Protein AF-A0AAU2AIJ8-F1 (afdb_monomer_lite)

pLDDT: mean 74.92, std 10.47, range [44.72, 91.06]

Sequence (106 aa):
MRKTWDAQRRRTRLERTRLDILIAEAEDPFQEGGWLDIAALRRELRGRDRRVGAEEVAEALVFLASPRVGVIEAPAHGYRAPASVDAALQRVQVLAGQWAAESHEG

Secondary structure (DSSP, 8-state):
-HHHHHHHHHHHHHHHHHHHHHHHHHHS-SSTTSB--HHHHHHHHHHTT----HHHHHHHHHHHHSTTT-SSB--TT--B--S-HHHHHHHHHHHHHHHHHHTT--

Radius of gyration: 14.75 Å; chains: 1; bounding box: 36×35×34 Å

Foldseek 3Di:
DVVVVVVVVLVVLLVVLLVLLLVQCQVPQQDDQFFDDLVSSQVSCVVVVDHDDSVSNVVSQCVCCDPLQNQWPQPPPGIGRNDHSVVSVVSVVVSVVVVVVVVVVD

Structure (mmCIF, N/CA/C/O backbone):
data_AF-A0AAU2AIJ8-F1
#
_entry.id   AF-A0AAU2AIJ8-F1
#
loop_
_atom_site.group_PDB
_atom_site.id
_atom_site.type_symbol
_atom_site.label_atom_id
_atom_site.label_alt_id
_atom_site.label_comp_id
_atom_site.label_asym_id
_atom_site.label_entity_id
_ato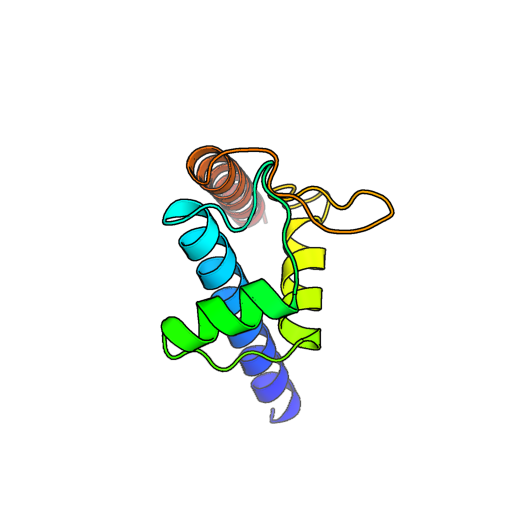m_site.label_seq_id
_atom_site.pdbx_PDB_ins_code
_atom_site.Cartn_x
_atom_site.Cartn_y
_atom_site.Cartn_z
_atom_site.occupancy
_atom_site.B_iso_or_equiv
_atom_site.auth_seq_id
_atom_site.auth_comp_id
_atom_site.auth_asym_id
_atom_site.auth_atom_id
_atom_site.pdbx_PDB_model_num
ATOM 1 N N . MET A 1 1 ? 22.281 -18.588 7.035 1.00 64.88 1 MET A N 1
ATOM 2 C CA . MET A 1 1 ? 21.003 -19.323 6.887 1.00 64.88 1 MET A CA 1
ATOM 3 C C . MET A 1 1 ? 19.855 -18.708 7.685 1.00 64.88 1 MET A C 1
ATOM 5 O O . MET A 1 1 ? 18.915 -18.263 7.050 1.00 64.88 1 MET A O 1
ATOM 9 N N . ARG A 1 2 ? 19.908 -18.599 9.025 1.00 74.44 2 ARG A N 1
ATOM 10 C CA . ARG A 1 2 ? 18.792 -18.034 9.828 1.00 74.44 2 ARG A CA 1
ATOM 11 C C . ARG A 1 2 ? 18.381 -16.606 9.422 1.00 74.44 2 ARG A C 1
ATOM 13 O O . ARG A 1 2 ? 17.229 -16.390 9.082 1.00 74.44 2 ARG A O 1
ATOM 20 N N . LYS A 1 3 ? 19.347 -15.687 9.294 1.00 72.44 3 LYS A N 1
ATOM 21 C CA . LYS A 1 3 ? 19.100 -14.309 8.816 1.00 72.44 3 LYS A CA 1
ATOM 22 C C . LYS A 1 3 ? 18.452 -14.247 7.424 1.00 72.44 3 LYS A C 1
ATOM 24 O O . LYS A 1 3 ? 17.603 -13.401 7.179 1.00 72.44 3 LYS A O 1
ATOM 29 N N . THR A 1 4 ? 18.844 -15.150 6.524 1.00 75.31 4 THR A N 1
ATOM 30 C CA . THR A 1 4 ? 18.293 -15.246 5.163 1.00 75.31 4 THR A CA 1
ATOM 31 C C . THR A 1 4 ? 16.834 -15.704 5.191 1.00 75.31 4 THR A C 1
ATOM 33 O O . THR A 1 4 ? 15.995 -15.132 4.505 1.00 75.31 4 THR A O 1
ATOM 36 N N . TRP A 1 5 ? 16.512 -16.685 6.038 1.00 76.12 5 TRP A N 1
ATOM 37 C CA . TRP A 1 5 ? 15.138 -17.143 6.246 1.00 76.12 5 TRP A CA 1
ATOM 38 C C . TRP A 1 5 ? 14.249 -16.076 6.888 1.00 76.12 5 TRP A C 1
ATOM 40 O O . TRP A 1 5 ? 13.112 -15.893 6.457 1.00 76.12 5 TRP A O 1
ATOM 50 N N . ASP A 1 6 ? 14.768 -15.337 7.868 1.00 80.00 6 ASP A N 1
ATOM 51 C CA . ASP A 1 6 ? 14.038 -14.24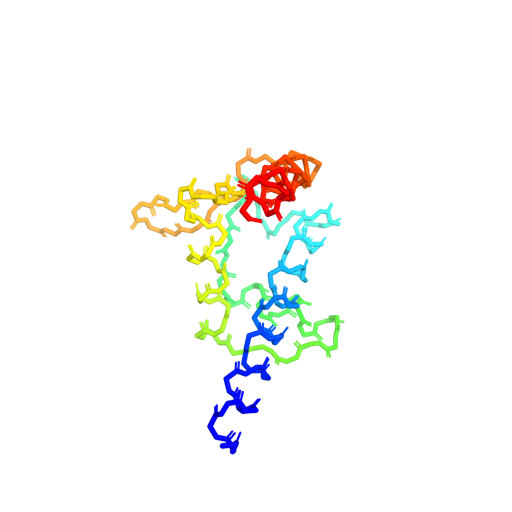2 8.513 1.00 80.00 6 ASP A CA 1
ATOM 52 C C . ASP A 1 6 ? 13.761 -13.096 7.525 1.00 80.00 6 ASP A C 1
ATOM 54 O O . ASP A 1 6 ? 12.645 -12.574 7.472 1.00 80.00 6 ASP A O 1
ATOM 58 N N . ALA A 1 7 ? 14.739 -12.764 6.675 1.00 75.69 7 ALA A N 1
ATOM 59 C CA . ALA A 1 7 ? 14.569 -11.788 5.601 1.00 75.69 7 ALA A CA 1
ATOM 60 C C . ALA A 1 7 ? 13.495 -12.226 4.591 1.00 75.69 7 ALA A C 1
ATOM 62 O O . ALA A 1 7 ? 12.622 -11.432 4.238 1.00 75.69 7 ALA A O 1
ATOM 63 N N . GLN A 1 8 ? 13.497 -13.499 4.181 1.00 69.62 8 GLN A N 1
ATOM 64 C CA . GLN A 1 8 ? 12.501 -14.035 3.249 1.00 69.62 8 GLN A CA 1
ATOM 65 C C . GLN A 1 8 ? 11.088 -14.047 3.854 1.00 69.62 8 GLN A C 1
ATOM 67 O O . GLN A 1 8 ? 10.114 -13.708 3.176 1.00 69.62 8 GLN A O 1
ATOM 72 N N . ARG A 1 9 ? 10.958 -14.370 5.150 1.00 79.81 9 ARG A N 1
ATOM 73 C CA . ARG A 1 9 ? 9.679 -14.289 5.876 1.00 79.81 9 ARG A CA 1
ATOM 74 C C . ARG A 1 9 ? 9.162 -12.859 5.951 1.00 79.81 9 ARG A C 1
ATOM 76 O O . ARG A 1 9 ? 7.988 -12.637 5.669 1.00 79.81 9 ARG A O 1
ATOM 83 N N . ARG A 1 10 ? 10.024 -11.892 6.287 1.00 79.50 10 ARG A N 1
ATOM 84 C CA . ARG A 1 10 ? 9.653 -10.468 6.311 1.00 79.50 10 ARG A CA 1
ATOM 85 C C . ARG A 1 10 ? 9.176 -10.005 4.936 1.00 79.50 10 ARG A C 1
ATOM 87 O O . ARG A 1 10 ? 8.119 -9.391 4.846 1.00 79.50 10 ARG A O 1
ATOM 94 N N . ARG A 1 11 ? 9.905 -10.359 3.874 1.00 74.88 11 ARG A N 1
ATOM 95 C CA . ARG A 1 11 ? 9.533 -10.039 2.490 1.00 74.88 11 ARG A CA 1
ATOM 96 C C . ARG A 1 11 ? 8.159 -10.597 2.120 1.00 74.88 11 ARG A C 1
ATOM 98 O O . ARG A 1 11 ? 7.307 -9.839 1.676 1.00 74.88 11 ARG A O 1
ATOM 1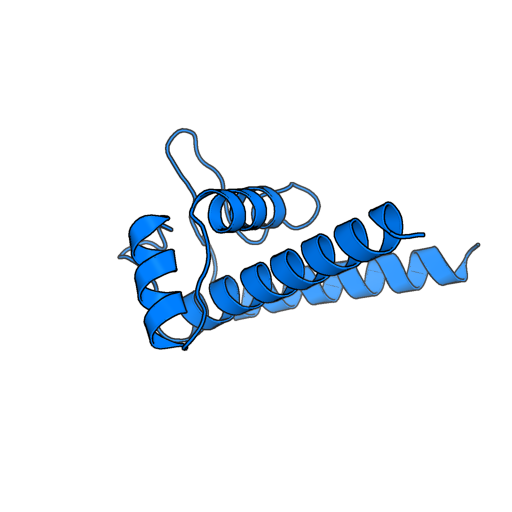05 N N . THR A 1 12 ? 7.926 -11.880 2.387 1.00 73.56 12 THR A N 1
ATOM 106 C CA . THR A 1 12 ? 6.635 -12.539 2.116 1.00 73.56 12 THR A CA 1
ATOM 107 C C . THR A 1 12 ? 5.491 -11.858 2.871 1.00 73.56 12 THR A C 1
ATOM 109 O O . THR A 1 12 ? 4.400 -11.664 2.337 1.00 73.56 12 THR A O 1
ATOM 112 N N . ARG A 1 13 ? 5.736 -11.463 4.128 1.00 81.12 13 ARG A N 1
ATOM 113 C CA . ARG A 1 13 ? 4.746 -10.770 4.956 1.00 81.12 13 ARG A CA 1
ATOM 114 C C . ARG A 1 13 ? 4.365 -9.414 4.355 1.00 81.12 13 ARG A C 1
ATOM 116 O O . ARG A 1 13 ? 3.178 -9.142 4.209 1.00 81.12 13 ARG A O 1
ATOM 123 N N . LEU A 1 14 ? 5.366 -8.632 3.943 1.00 79.81 14 LEU A N 1
ATOM 124 C CA . LEU A 1 14 ? 5.186 -7.334 3.290 1.00 79.81 14 LEU A CA 1
ATOM 125 C C . LEU A 1 14 ? 4.472 -7.457 1.942 1.00 79.81 14 LEU A C 1
ATOM 127 O O . LEU A 1 14 ? 3.573 -6.673 1.664 1.00 79.81 14 LEU A O 1
ATOM 131 N N . GLU A 1 15 ? 4.837 -8.442 1.119 1.00 76.00 15 GLU A N 1
ATOM 132 C CA . GLU A 1 15 ? 4.174 -8.711 -0.164 1.00 76.00 15 GLU A CA 1
ATOM 133 C C . GLU A 1 15 ? 2.686 -8.992 0.029 1.00 76.00 15 GLU A C 1
ATOM 135 O O . GLU A 1 15 ? 1.849 -8.372 -0.623 1.00 76.00 15 GLU A O 1
ATOM 140 N N . ARG A 1 16 ? 2.342 -9.840 1.000 1.00 76.00 16 ARG A N 1
ATOM 141 C CA . ARG A 1 16 ? 0.944 -10.123 1.321 1.00 76.00 16 ARG A CA 1
ATOM 142 C C . ARG A 1 16 ? 0.210 -8.899 1.868 1.00 76.00 16 ARG A C 1
ATOM 144 O O . ARG A 1 16 ? -0.908 -8.640 1.455 1.00 76.00 16 ARG A O 1
ATOM 151 N N . THR A 1 17 ? 0.843 -8.118 2.742 1.00 80.69 17 THR A N 1
ATOM 152 C CA . THR A 1 17 ? 0.250 -6.885 3.286 1.00 80.69 17 THR A CA 1
ATOM 153 C C . THR A 1 17 ? -0.049 -5.862 2.189 1.00 80.69 17 THR A C 1
ATOM 155 O O . THR A 1 17 ? -1.091 -5.219 2.234 1.00 80.69 17 THR A O 1
ATOM 158 N N . ARG A 1 18 ? 0.804 -5.746 1.164 1.00 82.25 18 ARG A N 1
ATOM 159 C CA . ARG A 1 18 ? 0.527 -4.895 -0.007 1.00 82.25 18 ARG A CA 1
ATOM 160 C C . ARG A 1 18 ? -0.726 -5.355 -0.746 1.00 82.25 18 ARG A C 1
ATOM 162 O O . ARG A 1 18 ? -1.569 -4.524 -1.053 1.00 82.25 18 ARG A O 1
ATOM 169 N N . LEU A 1 19 ? -0.854 -6.659 -1.000 1.00 73.62 19 LEU A N 1
ATOM 170 C CA . LEU A 1 19 ? -2.033 -7.220 -1.665 1.00 73.62 19 LEU A CA 1
ATOM 171 C C . LEU A 1 19 ? -3.299 -6.991 -0.842 1.00 73.62 19 LEU A C 1
ATOM 173 O O . LEU A 1 19 ? -4.296 -6.547 -1.393 1.00 73.62 19 LEU A O 1
ATOM 177 N N . ASP A 1 20 ? -3.244 -7.234 0.467 1.00 78.69 20 ASP A N 1
ATOM 178 C CA . ASP A 1 20 ? -4.413 -7.062 1.328 1.00 78.69 20 ASP A CA 1
ATOM 179 C C . ASP A 1 20 ? -4.890 -5.592 1.347 1.00 78.69 20 ASP A C 1
ATOM 181 O O . ASP A 1 20 ? -6.092 -5.345 1.327 1.00 78.69 20 ASP A O 1
ATOM 185 N N . ILE A 1 21 ? -3.966 -4.617 1.340 1.00 79.19 21 ILE A N 1
ATOM 186 C CA . ILE A 1 21 ? -4.291 -3.180 1.241 1.00 79.19 21 ILE A CA 1
ATOM 187 C C . ILE A 1 21 ? -4.979 -2.867 -0.091 1.00 79.19 21 ILE A C 1
ATOM 189 O O . ILE A 1 21 ? -5.986 -2.164 -0.106 1.00 79.19 21 ILE A O 1
ATOM 193 N N . LEU A 1 22 ? -4.450 -3.392 -1.199 1.00 72.94 22 LEU A N 1
ATOM 194 C CA . LEU A 1 22 ? -5.026 -3.163 -2.524 1.00 72.94 22 LEU A CA 1
ATOM 195 C C . LEU A 1 22 ? -6.406 -3.807 -2.668 1.00 72.94 22 LEU A C 1
ATOM 197 O O . LEU A 1 22 ? -7.297 -3.179 -3.213 1.00 72.94 22 LEU A O 1
ATOM 201 N N . ILE A 1 23 ? -6.603 -5.030 -2.172 1.00 70.38 23 ILE A N 1
ATOM 202 C CA . ILE A 1 23 ? -7.908 -5.707 -2.219 1.00 70.38 23 ILE A CA 1
ATOM 203 C C . ILE A 1 23 ? -8.932 -4.934 -1.388 1.00 70.38 23 ILE A C 1
ATOM 205 O O . ILE A 1 23 ? -10.060 -4.743 -1.828 1.00 70.38 23 ILE A O 1
ATOM 209 N N . ALA A 1 24 ? -8.539 -4.469 -0.204 1.00 70.56 24 ALA A N 1
ATOM 210 C CA . ALA A 1 24 ? -9.451 -3.755 0.670 1.00 70.56 24 ALA A CA 1
ATOM 211 C C . ALA A 1 24 ? -9.921 -2.418 0.079 1.00 70.56 24 ALA A C 1
ATOM 213 O O . ALA A 1 24 ? -11.117 -2.160 0.090 1.00 70.56 24 ALA A O 1
ATOM 214 N N . GLU A 1 25 ? -9.027 -1.650 -0.550 1.00 69.81 25 GLU A N 1
ATOM 215 C CA . GLU A 1 25 ? -9.412 -0.428 -1.280 1.00 69.81 25 GLU A CA 1
ATOM 216 C C . GLU A 1 25 ? -10.310 -0.727 -2.498 1.00 69.81 25 GLU A C 1
ATOM 218 O O . GLU A 1 25 ? -11.065 0.133 -2.941 1.00 69.81 25 GLU A O 1
ATOM 223 N N . ALA A 1 26 ? -10.241 -1.942 -3.056 1.00 64.94 26 ALA A N 1
ATOM 224 C CA . ALA A 1 26 ? -11.055 -2.357 -4.204 1.00 64.94 26 ALA A CA 1
ATOM 225 C C . ALA A 1 26 ? -12.509 -2.592 -3.817 1.00 64.94 26 ALA A C 1
ATOM 227 O O . ALA A 1 26 ? -13.423 -2.287 -4.579 1.00 64.94 26 ALA A O 1
ATOM 228 N N . GLU A 1 27 ? -12.684 -3.242 -2.671 1.00 64.38 27 GLU A N 1
ATOM 229 C CA . GLU A 1 27 ? -13.967 -3.743 -2.204 1.00 64.38 27 GLU A CA 1
ATOM 230 C C . GLU A 1 27 ? -14.764 -2.653 -1.490 1.00 64.38 27 GLU A C 1
ATOM 232 O O . GLU A 1 27 ? -15.976 -2.575 -1.682 1.00 64.38 27 GLU A O 1
ATOM 237 N N . ASP A 1 28 ? -14.091 -1.812 -0.703 1.00 66.12 28 ASP A N 1
ATOM 238 C CA . ASP A 1 28 ? -14.698 -0.690 0.009 1.00 66.12 28 ASP A CA 1
ATOM 239 C C . ASP A 1 28 ? -13.677 0.457 0.130 1.00 66.12 28 ASP A C 1
ATOM 241 O O . ASP A 1 28 ? -12.724 0.343 0.910 1.00 66.12 28 ASP A O 1
ATOM 245 N N . PRO A 1 29 ? -13.821 1.547 -0.652 1.00 65.81 29 PRO A N 1
ATOM 246 C CA . PRO A 1 29 ? -12.886 2.664 -0.618 1.00 65.81 29 PRO A CA 1
ATOM 247 C C . PRO A 1 29 ? -12.715 3.190 0.806 1.00 65.81 29 PRO A C 1
ATOM 249 O O . PRO A 1 29 ? -13.677 3.602 1.457 1.00 65.81 29 PRO A O 1
ATOM 252 N N . PHE A 1 30 ? -11.474 3.213 1.290 1.00 63.94 30 PHE A N 1
ATOM 253 C CA . PHE A 1 30 ? -11.179 3.409 2.709 1.00 63.94 30 PHE A CA 1
ATOM 254 C C . PHE A 1 30 ? -11.723 4.721 3.281 1.00 63.94 30 PHE A C 1
ATOM 256 O O . PHE A 1 30 ? -12.075 4.777 4.465 1.00 63.94 30 PHE A O 1
ATOM 263 N N . GLN A 1 31 ? -11.738 5.780 2.463 1.00 61.59 31 GLN A N 1
ATOM 264 C CA . GLN A 1 31 ? -12.223 7.117 2.804 1.00 61.59 31 GLN A CA 1
ATOM 265 C C . GLN A 1 31 ? -12.690 7.874 1.556 1.00 61.59 31 GLN A C 1
ATOM 267 O O . GLN A 1 31 ? -12.223 7.635 0.440 1.00 61.59 31 GLN A O 1
ATOM 272 N N . GLU A 1 32 ? -13.556 8.867 1.763 1.00 64.62 32 GLU A N 1
ATOM 273 C CA . GLU A 1 32 ? -13.976 9.803 0.721 1.00 64.62 32 GLU A CA 1
ATOM 274 C C . GLU A 1 32 ? -12.742 10.464 0.072 1.00 64.62 32 GLU A C 1
ATOM 276 O O . GLU A 1 32 ? -11.887 11.051 0.739 1.00 64.62 32 GLU A O 1
ATOM 281 N N . GLY A 1 33 ? -12.600 10.305 -1.246 1.00 65.69 33 GLY A N 1
ATOM 282 C CA . GLY A 1 33 ? -11.444 10.806 -1.995 1.00 65.69 33 GLY A CA 1
ATOM 283 C C . GLY A 1 33 ? -10.192 9.913 -1.992 1.00 65.69 33 GLY A C 1
ATOM 284 O O . GLY A 1 33 ? -9.190 10.349 -2.566 1.00 65.69 33 GLY A O 1
ATOM 285 N N . GLY A 1 34 ? -10.236 8.702 -1.418 1.00 71.06 34 GLY A N 1
ATOM 286 C CA . GLY A 1 34 ? -9.195 7.665 -1.550 1.00 71.06 34 GLY A CA 1
ATOM 287 C C . GLY A 1 34 ? -8.024 7.784 -0.569 1.00 71.06 34 GLY A C 1
ATOM 288 O O . GLY A 1 34 ? -6.914 7.359 -0.881 1.00 71.06 34 GLY A O 1
ATOM 289 N N . TRP A 1 35 ? -8.208 8.428 0.587 1.00 82.69 35 TRP A N 1
ATOM 290 C CA . TRP A 1 35 ? -7.143 8.587 1.586 1.00 82.69 35 TRP A CA 1
ATOM 291 C C . TRP A 1 35 ? -6.928 7.326 2.427 1.00 82.69 35 TRP A C 1
ATOM 293 O O . TRP A 1 35 ? -7.867 6.685 2.893 1.00 82.69 35 TRP A O 1
ATOM 303 N N . LEU A 1 36 ? -5.657 7.002 2.659 1.00 83.56 36 LEU A N 1
ATOM 304 C CA . LEU A 1 36 ? -5.225 5.771 3.310 1.00 83.56 36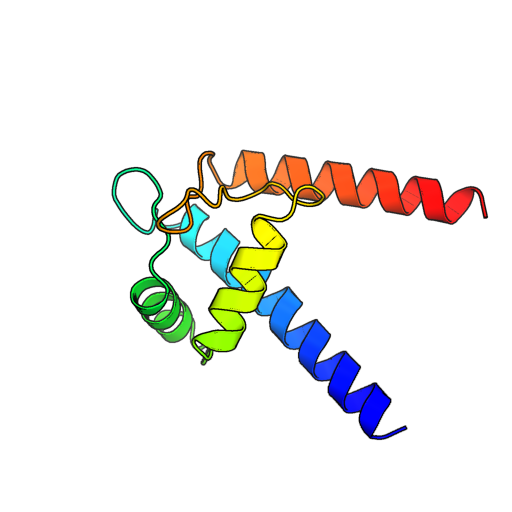 LEU A CA 1
ATOM 305 C C . LEU A 1 36 ? -4.665 6.067 4.708 1.00 83.56 36 LEU A C 1
ATOM 307 O O . LEU A 1 36 ? -3.479 6.362 4.880 1.00 83.56 36 LEU A O 1
ATOM 311 N N . ASP A 1 37 ? -5.523 5.966 5.725 1.00 86.56 37 ASP A N 1
ATOM 312 C CA . ASP A 1 37 ? -5.131 6.075 7.134 1.00 86.56 37 ASP A CA 1
ATOM 313 C C . ASP A 1 37 ? -4.608 4.732 7.679 1.00 86.56 37 ASP A C 1
ATOM 315 O O . ASP A 1 37 ? -5.255 3.689 7.570 1.00 86.56 37 ASP A O 1
ATOM 319 N N . ILE A 1 38 ? -3.439 4.750 8.329 1.00 87.75 38 ILE A N 1
ATOM 320 C CA . ILE A 1 38 ? -2.776 3.538 8.841 1.00 87.75 38 ILE A CA 1
ATOM 321 C C . ILE A 1 38 ? -3.629 2.817 9.897 1.00 87.75 38 ILE A C 1
ATOM 323 O O . ILE A 1 38 ? -3.643 1.584 9.953 1.00 87.75 38 ILE A O 1
ATOM 327 N N . ALA A 1 39 ? -4.326 3.543 10.773 1.00 87.88 39 ALA A N 1
ATOM 328 C CA . ALA A 1 39 ? -5.156 2.937 11.809 1.00 87.88 39 ALA A CA 1
ATOM 329 C C . ALA A 1 39 ? -6.452 2.350 11.229 1.00 87.88 39 ALA A C 1
ATOM 331 O O . ALA A 1 39 ? -6.887 1.289 11.683 1.00 87.88 39 ALA A O 1
ATOM 332 N N . ALA A 1 40 ? -7.049 2.994 10.225 1.00 84.88 40 ALA A N 1
ATOM 333 C CA . ALA A 1 40 ? -8.170 2.464 9.453 1.00 84.88 40 ALA A CA 1
ATOM 334 C C . ALA A 1 40 ? -7.769 1.185 8.706 1.00 84.88 40 ALA A C 1
ATOM 336 O O . ALA A 1 40 ? -8.382 0.145 8.940 1.00 84.88 40 ALA A O 1
ATOM 337 N N . LEU A 1 41 ? -6.662 1.212 7.957 1.00 86.56 41 LEU A N 1
ATOM 338 C CA . LEU A 1 41 ? -6.106 0.046 7.261 1.00 86.56 41 LEU A CA 1
ATOM 339 C C . LEU A 1 41 ? -5.887 -1.130 8.213 1.00 86.56 41 LEU A C 1
ATOM 341 O O . LEU A 1 41 ? -6.293 -2.254 7.948 1.00 86.56 41 LEU A O 1
ATOM 345 N N . ARG A 1 42 ? -5.296 -0.888 9.384 1.00 91.06 42 ARG A N 1
ATOM 346 C CA . ARG A 1 42 ? -5.088 -1.951 10.378 1.00 91.06 42 ARG A CA 1
ATOM 347 C C . ARG A 1 42 ? -6.384 -2.527 10.937 1.00 91.06 42 ARG A C 1
ATOM 349 O O . ARG A 1 42 ? -6.385 -3.693 11.333 1.00 91.06 42 ARG A O 1
ATOM 356 N N . ARG A 1 43 ? -7.442 -1.722 11.065 1.00 88.19 43 ARG A N 1
ATOM 357 C CA . ARG A 1 43 ? -8.757 -2.200 11.516 1.00 88.19 43 ARG A CA 1
ATOM 358 C C . ARG A 1 43 ? -9.407 -3.060 10.442 1.00 88.19 43 ARG A C 1
ATOM 360 O O . ARG A 1 43 ? -9.843 -4.158 10.767 1.00 88.19 43 ARG A O 1
ATOM 367 N N . GLU A 1 44 ? -9.368 -2.612 9.196 1.00 85.94 44 GLU A N 1
ATOM 368 C CA . GLU A 1 44 ? -9.906 -3.351 8.055 1.00 85.94 44 GLU A CA 1
ATOM 369 C C . GLU A 1 44 ? -9.190 -4.688 7.852 1.00 85.94 44 GLU A C 1
ATOM 371 O O . GLU A 1 44 ? -9.806 -5.752 7.851 1.00 85.94 44 GLU A O 1
ATOM 376 N N . LEU A 1 45 ? -7.855 -4.671 7.828 1.00 85.38 45 LEU A N 1
ATOM 377 C CA . LEU A 1 45 ? -7.053 -5.889 7.707 1.00 85.38 45 LEU A CA 1
ATOM 378 C C . LEU A 1 45 ? -7.302 -6.859 8.869 1.00 85.38 45 LEU A C 1
ATOM 380 O O . LEU A 1 45 ? -7.298 -8.073 8.677 1.00 85.38 45 LEU A O 1
ATOM 384 N N . ARG A 1 46 ? -7.595 -6.349 10.071 1.00 88.25 46 ARG A N 1
ATOM 385 C CA . ARG A 1 46 ? -7.996 -7.197 11.200 1.00 88.25 46 ARG A CA 1
ATOM 386 C C . ARG A 1 46 ? -9.360 -7.852 10.975 1.00 88.25 46 ARG A C 1
ATOM 388 O O . ARG A 1 46 ? -9.512 -8.999 11.380 1.00 88.25 46 ARG A O 1
ATOM 395 N N . GLY A 1 47 ? -10.312 -7.158 10.350 1.00 84.06 47 GLY A N 1
ATOM 396 C CA . GLY A 1 47 ? -11.598 -7.732 9.932 1.00 84.06 47 GLY A CA 1
ATOM 397 C C . GLY A 1 47 ? -11.431 -8.904 8.959 1.00 84.06 47 GLY A C 1
ATOM 398 O O . GLY A 1 47 ? -12.212 -9.848 8.987 1.00 84.06 47 GLY A O 1
ATOM 399 N N . ARG A 1 48 ? -10.334 -8.902 8.196 1.00 80.56 48 ARG A N 1
ATOM 400 C CA . ARG A 1 48 ? -9.912 -9.968 7.268 1.00 80.56 48 ARG A CA 1
ATOM 401 C C . ARG A 1 48 ? -8.984 -11.006 7.912 1.00 80.56 48 ARG A C 1
ATOM 403 O O . ARG A 1 48 ? -8.206 -11.671 7.230 1.00 80.56 48 ARG A O 1
ATOM 410 N N . ASP A 1 49 ? -9.015 -11.099 9.239 1.00 83.31 49 ASP A N 1
ATOM 411 C CA . ASP A 1 49 ? -8.214 -12.016 10.057 1.00 83.31 49 ASP A CA 1
ATOM 412 C C . ASP A 1 49 ? -6.683 -11.845 9.902 1.00 83.31 49 ASP A C 1
ATOM 414 O O . ASP A 1 49 ? -5.876 -12.746 10.156 1.00 83.31 49 ASP A O 1
ATOM 418 N N . ARG A 1 50 ? -6.235 -10.643 9.504 1.00 81.62 50 ARG A N 1
ATOM 419 C CA . ARG A 1 50 ? -4.817 -10.289 9.340 1.00 81.62 50 ARG A CA 1
ATOM 420 C C . ARG A 1 50 ? -4.367 -9.301 10.410 1.00 81.62 50 ARG A C 1
ATOM 422 O O . ARG A 1 50 ? -4.777 -8.145 10.478 1.00 81.62 50 ARG A O 1
ATOM 429 N N . ARG A 1 51 ? -3.435 -9.747 11.258 1.00 86.81 51 ARG A N 1
ATOM 430 C CA . ARG A 1 51 ? -2.791 -8.891 12.267 1.00 86.81 51 ARG A CA 1
ATOM 431 C C . ARG A 1 51 ? -1.522 -8.254 11.713 1.00 86.81 51 ARG A C 1
ATOM 433 O O . ARG A 1 51 ? -0.477 -8.902 11.600 1.00 86.81 51 ARG A O 1
ATOM 440 N N . VAL A 1 52 ? -1.627 -6.963 11.419 1.00 87.19 52 VAL A N 1
ATOM 441 C CA . VAL A 1 52 ? -0.567 -6.171 10.789 1.00 87.19 52 VAL A CA 1
ATOM 442 C C . VAL A 1 52 ? -0.153 -5.008 11.695 1.00 87.19 52 VAL A C 1
ATOM 444 O O . VAL A 1 52 ? -0.986 -4.352 12.338 1.00 87.19 52 VAL A O 1
ATOM 447 N N . GLY A 1 53 ? 1.159 -4.796 11.811 1.00 90.62 53 GLY A N 1
ATOM 448 C CA . GLY A 1 53 ? 1.731 -3.689 12.581 1.00 90.62 53 GLY A CA 1
ATOM 449 C C . GLY A 1 53 ? 1.646 -2.365 11.820 1.00 90.62 53 GLY A C 1
ATOM 450 O O . GLY A 1 53 ? 1.555 -2.362 10.599 1.00 90.62 53 GLY A O 1
ATOM 451 N N . ALA A 1 54 ? 1.698 -1.237 12.533 1.00 88.56 54 ALA A N 1
ATOM 452 C CA . ALA A 1 54 ? 1.696 0.085 11.896 1.00 88.56 54 ALA A CA 1
ATOM 453 C C . ALA A 1 54 ? 2.929 0.310 11.010 1.00 88.56 54 ALA A C 1
ATOM 455 O O . ALA A 1 54 ? 2.793 0.811 9.902 1.00 88.56 54 ALA A O 1
ATOM 456 N N . GLU A 1 55 ? 4.100 -0.130 11.470 1.00 90.56 55 GLU A N 1
ATOM 457 C CA . GLU A 1 55 ? 5.347 -0.071 10.702 1.00 90.56 55 GLU A CA 1
ATOM 458 C C . GLU A 1 55 ? 5.258 -0.884 9.405 1.00 90.56 55 GLU A C 1
ATOM 460 O O . GLU A 1 55 ? 5.625 -0.404 8.343 1.00 90.56 55 GLU A O 1
ATOM 465 N N . GLU A 1 56 ? 4.672 -2.079 9.461 1.00 88.69 56 GLU A N 1
ATOM 466 C CA . GLU A 1 56 ? 4.505 -2.932 8.284 1.00 88.69 56 GLU A CA 1
ATOM 467 C C . GLU A 1 56 ? 3.532 -2.332 7.258 1.00 88.69 56 GLU A C 1
ATOM 469 O O . GLU A 1 56 ? 3.775 -2.411 6.055 1.00 88.69 56 GLU A O 1
ATOM 474 N N . VAL A 1 57 ? 2.451 -1.698 7.725 1.00 88.69 57 VAL A N 1
ATOM 475 C CA . VAL A 1 57 ? 1.538 -0.947 6.852 1.00 88.69 57 VAL A CA 1
ATOM 476 C C . VAL A 1 57 ? 2.254 0.260 6.245 1.00 88.69 57 VAL A C 1
ATOM 478 O O . VAL A 1 57 ? 2.152 0.475 5.043 1.00 88.69 57 VAL A O 1
ATOM 481 N N . ALA A 1 58 ? 3.030 1.008 7.032 1.00 89.38 58 ALA A N 1
ATOM 482 C CA . ALA A 1 58 ? 3.810 2.134 6.526 1.00 89.38 58 ALA A CA 1
ATOM 483 C C . ALA A 1 58 ? 4.833 1.690 5.466 1.00 89.38 58 ALA A C 1
ATOM 485 O O . ALA A 1 58 ? 4.903 2.290 4.399 1.00 89.38 58 ALA A O 1
ATOM 486 N N . GLU A 1 59 ? 5.573 0.605 5.707 1.00 90.06 59 GLU A N 1
ATOM 487 C CA . GLU A 1 59 ? 6.500 0.020 4.729 1.00 90.06 59 GLU A CA 1
ATOM 488 C C . GLU A 1 59 ? 5.785 -0.409 3.438 1.00 90.06 59 GLU A C 1
ATOM 490 O O . GLU A 1 59 ? 6.312 -0.222 2.337 1.00 90.06 59 GLU A O 1
ATOM 495 N N . ALA A 1 60 ? 4.581 -0.978 3.550 1.00 87.62 60 ALA A N 1
ATOM 496 C CA . ALA A 1 60 ? 3.776 -1.343 2.392 1.00 87.62 60 ALA A CA 1
ATOM 497 C C . ALA A 1 60 ? 3.334 -0.106 1.596 1.00 87.62 60 ALA A C 1
ATOM 499 O O . ALA A 1 60 ? 3.475 -0.104 0.374 1.00 87.62 60 ALA A O 1
ATOM 500 N N . LEU A 1 61 ? 2.877 0.952 2.270 1.00 87.38 61 LEU A N 1
ATOM 501 C CA . LEU A 1 61 ? 2.471 2.205 1.631 1.00 87.38 61 LEU A CA 1
ATOM 502 C C . LEU A 1 61 ? 3.657 2.904 0.948 1.00 87.38 61 LEU A C 1
ATOM 504 O O . LEU A 1 61 ? 3.554 3.259 -0.221 1.00 87.38 61 LEU A O 1
ATOM 508 N N . VAL A 1 62 ? 4.821 3.003 1.599 1.00 88.94 62 VAL A N 1
ATOM 509 C CA . VAL A 1 62 ? 6.047 3.548 0.977 1.00 88.94 62 VAL A CA 1
ATOM 510 C C . VAL A 1 62 ? 6.399 2.793 -0.304 1.00 88.94 62 VAL A C 1
ATOM 512 O O . VAL A 1 62 ? 6.738 3.400 -1.319 1.00 88.94 62 VAL A O 1
ATOM 515 N N . PHE A 1 63 ? 6.306 1.462 -0.280 1.00 84.44 63 PHE A N 1
ATOM 516 C CA . PHE A 1 63 ? 6.576 0.652 -1.462 1.00 84.44 63 PHE A CA 1
ATOM 517 C C . PHE A 1 63 ? 5.563 0.914 -2.580 1.00 84.44 63 PHE A C 1
ATOM 519 O O . PHE A 1 63 ? 5.959 1.127 -3.725 1.00 84.44 63 PHE A O 1
ATOM 526 N N . LEU A 1 64 ? 4.268 0.915 -2.258 1.00 81.38 64 LEU A N 1
ATOM 527 C CA . LEU A 1 64 ? 3.196 1.155 -3.225 1.00 81.38 64 LEU A CA 1
ATOM 528 C C . LEU A 1 64 ? 3.259 2.572 -3.817 1.00 81.38 64 LEU A C 1
ATOM 530 O O . LEU A 1 64 ? 2.899 2.757 -4.980 1.00 81.38 64 LEU A O 1
ATOM 534 N N . ALA A 1 65 ? 3.749 3.541 -3.040 1.00 85.25 65 ALA A N 1
ATOM 535 C CA . ALA A 1 65 ? 3.965 4.923 -3.457 1.00 85.25 65 ALA A CA 1
ATOM 536 C C . ALA A 1 65 ? 5.270 5.136 -4.231 1.00 85.25 65 ALA A C 1
ATOM 538 O O . ALA A 1 65 ? 5.499 6.210 -4.787 1.00 85.25 65 ALA A O 1
ATOM 539 N N . SER A 1 66 ? 6.162 4.142 -4.242 1.00 83.12 66 SER A N 1
ATOM 540 C CA . SER A 1 66 ? 7.464 4.290 -4.883 1.00 83.12 66 SER A CA 1
ATOM 541 C C . SER A 1 66 ? 7.302 4.549 -6.386 1.00 83.12 66 SER A C 1
ATOM 543 O O . SER A 1 66 ? 6.405 3.970 -7.000 1.00 83.12 66 SER A O 1
ATOM 545 N N . PRO A 1 67 ? 8.192 5.332 -7.023 1.00 75.00 67 PRO A N 1
ATOM 546 C CA . PRO A 1 67 ? 8.086 5.648 -8.451 1.00 75.00 67 PRO A CA 1
ATOM 547 C C . PRO A 1 67 ? 8.039 4.419 -9.365 1.00 75.00 67 PRO A C 1
ATOM 549 O O . PRO A 1 67 ? 7.470 4.476 -10.449 1.00 75.00 67 PRO A O 1
ATOM 552 N N . ARG A 1 68 ? 8.631 3.300 -8.923 1.00 69.69 68 ARG A N 1
ATOM 553 C CA . ARG A 1 68 ? 8.631 2.037 -9.669 1.00 69.69 68 ARG A CA 1
ATOM 554 C C . ARG A 1 68 ? 7.276 1.337 -9.627 1.00 69.69 68 ARG A C 1
ATOM 556 O O . ARG A 1 68 ? 7.019 0.553 -10.517 1.00 69.69 68 ARG A O 1
ATOM 563 N N . VAL A 1 69 ? 6.448 1.571 -8.610 1.00 72.31 69 VAL A N 1
ATOM 564 C CA . VAL A 1 69 ? 5.136 0.924 -8.443 1.00 72.31 69 VAL A CA 1
ATOM 565 C C . VAL A 1 69 ? 4.021 1.907 -8.785 1.00 72.31 69 VAL A C 1
ATOM 567 O O . VAL A 1 69 ? 3.186 1.622 -9.639 1.00 72.31 69 VAL A O 1
ATOM 570 N N . GLY A 1 70 ? 4.038 3.079 -8.146 1.00 70.50 70 GLY A N 1
ATOM 571 C CA . GLY A 1 70 ? 3.175 4.214 -8.455 1.00 70.50 70 GLY A CA 1
ATOM 572 C C . GLY A 1 70 ? 1.690 3.897 -8.339 1.00 70.50 70 GLY A C 1
ATOM 573 O O . GLY A 1 70 ? 0.903 4.424 -9.112 1.00 70.50 70 GLY A O 1
ATOM 574 N N . VAL A 1 71 ? 1.294 2.994 -7.445 1.00 75.31 71 VAL A N 1
ATOM 575 C CA . VAL A 1 71 ? -0.105 2.560 -7.305 1.00 75.31 71 VAL A CA 1
ATOM 576 C C . VAL A 1 71 ? -0.880 3.478 -6.358 1.00 75.31 71 VAL A C 1
ATOM 578 O O . VAL A 1 71 ? -2.078 3.680 -6.536 1.00 75.31 71 VAL A O 1
ATOM 581 N N . ILE A 1 72 ? -0.184 4.075 -5.393 1.00 79.06 72 ILE A N 1
ATOM 582 C CA . ILE A 1 72 ? -0.720 5.111 -4.511 1.00 79.06 72 ILE A CA 1
ATOM 583 C C . ILE A 1 72 ? 0.150 6.368 -4.625 1.00 79.06 72 ILE A C 1
ATOM 585 O O . ILE A 1 72 ? 1.328 6.301 -4.964 1.00 79.06 72 ILE A O 1
ATOM 589 N N . GLU A 1 73 ? -0.424 7.523 -4.342 1.00 82.06 73 GLU A N 1
ATOM 590 C CA . GLU A 1 73 ? 0.277 8.792 -4.193 1.00 82.06 73 GLU A CA 1
ATOM 591 C C . GLU A 1 73 ? 0.704 8.983 -2.737 1.00 82.06 73 GLU A C 1
ATOM 593 O O . GLU A 1 73 ? -0.005 8.579 -1.815 1.00 82.06 73 GLU A O 1
ATOM 598 N N . ALA A 1 74 ? 1.847 9.637 -2.527 1.00 83.50 74 ALA A N 1
ATOM 599 C CA . ALA A 1 74 ? 2.315 10.068 -1.211 1.00 83.50 74 ALA A CA 1
ATOM 600 C C . ALA A 1 74 ? 2.489 11.599 -1.172 1.00 83.50 74 ALA A C 1
ATOM 602 O O . ALA A 1 74 ? 3.618 12.095 -1.243 1.00 83.50 74 ALA A O 1
ATOM 603 N N . PRO A 1 75 ? 1.395 12.382 -1.133 1.00 77.94 75 PRO A N 1
ATOM 604 C CA . PRO A 1 75 ? 1.476 13.822 -0.892 1.00 77.94 75 PRO A CA 1
ATOM 605 C C . PRO A 1 75 ? 2.073 14.120 0.495 1.00 77.94 75 PRO A C 1
ATOM 607 O O . PRO A 1 75 ? 2.140 13.251 1.360 1.00 77.94 75 PRO A O 1
ATOM 610 N N . ALA A 1 76 ? 2.462 15.375 0.741 1.00 78.00 76 ALA A N 1
ATOM 611 C CA . ALA A 1 76 ? 3.203 15.800 1.941 1.00 78.00 76 ALA A CA 1
ATOM 612 C C . ALA A 1 76 ? 2.597 15.377 3.301 1.00 78.00 76 ALA A C 1
ATOM 614 O O . ALA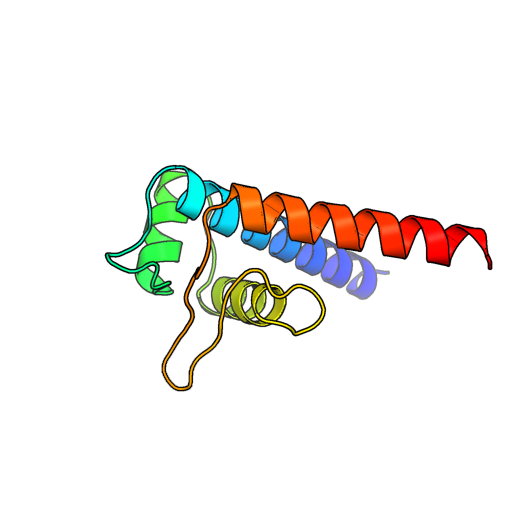 A 1 76 ? 3.294 15.402 4.315 1.00 78.00 76 ALA A O 1
ATOM 615 N N . HIS A 1 77 ? 1.316 15.000 3.338 1.00 73.81 77 HIS A N 1
ATOM 616 C CA . HIS A 1 77 ? 0.576 14.699 4.562 1.00 73.81 77 HIS A CA 1
ATOM 617 C C . HIS A 1 77 ? -0.071 13.309 4.599 1.00 73.81 77 HIS A C 1
ATOM 619 O O . HIS A 1 77 ? -0.888 13.058 5.481 1.00 73.81 77 HIS A O 1
ATOM 625 N N . GLY A 1 78 ? 0.272 12.389 3.693 1.00 82.06 78 GLY A N 1
ATOM 626 C CA . GLY A 1 78 ? -0.260 11.030 3.784 1.00 82.06 78 GLY A CA 1
ATOM 627 C C . GLY A 1 78 ? -0.161 10.230 2.501 1.00 82.06 78 GLY A C 1
ATOM 628 O O . GLY A 1 78 ? 0.635 10.540 1.623 1.00 82.06 78 GLY A O 1
ATOM 629 N N . TYR A 1 79 ? -0.993 9.196 2.417 1.00 83.50 79 TYR A N 1
ATOM 630 C CA . TYR A 1 79 ? -1.081 8.309 1.266 1.00 83.50 79 TYR A CA 1
ATOM 631 C C . TYR A 1 79 ? -2.487 8.347 0.688 1.00 83.50 79 TYR A C 1
ATOM 633 O O . TYR A 1 79 ? -3.466 8.409 1.432 1.00 83.50 79 TYR A O 1
ATOM 641 N N . ARG A 1 80 ? -2.584 8.286 -0.635 1.00 82.25 80 ARG A N 1
ATOM 642 C CA . ARG A 1 80 ? -3.854 8.348 -1.351 1.00 82.25 80 ARG A CA 1
ATOM 643 C C . ARG A 1 80 ? -3.864 7.344 -2.494 1.00 82.25 80 ARG A C 1
ATOM 645 O O . ARG A 1 80 ? -2.885 7.263 -3.218 1.00 82.25 80 ARG A O 1
ATOM 652 N N . ALA A 1 81 ? -4.944 6.604 -2.688 1.00 78.19 81 ALA A N 1
ATOM 653 C CA . ALA A 1 81 ? -5.178 5.808 -3.886 1.00 78.19 81 ALA A CA 1
ATOM 654 C C . ALA A 1 81 ? -5.901 6.687 -4.930 1.00 78.19 81 ALA A C 1
ATOM 656 O O . ALA A 1 81 ? -7.098 6.936 -4.799 1.00 78.19 81 ALA A O 1
ATOM 657 N N . PRO A 1 82 ? -5.201 7.240 -5.941 1.00 63.66 82 PRO A N 1
ATOM 658 C CA . PRO A 1 82 ? -5.804 8.184 -6.889 1.00 63.66 82 PRO A CA 1
ATOM 659 C C . PRO A 1 82 ? -6.677 7.514 -7.959 1.00 63.66 82 PRO A C 1
ATOM 661 O O . PRO A 1 82 ? -7.385 8.207 -8.687 1.00 63.66 82 PRO A O 1
ATOM 664 N N . ALA A 1 83 ? -6.593 6.190 -8.105 1.00 60.16 83 ALA A N 1
ATOM 665 C CA . ALA A 1 83 ? -7.262 5.432 -9.153 1.00 60.16 83 ALA A CA 1
ATOM 666 C C . ALA A 1 83 ? -7.886 4.152 -8.584 1.00 60.16 83 ALA A C 1
ATOM 668 O O . ALA A 1 83 ? -7.403 3.625 -7.582 1.00 60.16 83 ALA A O 1
ATOM 669 N N . SER A 1 84 ? -8.933 3.650 -9.248 1.00 61.78 84 SER A N 1
ATOM 670 C CA . SER A 1 84 ? -9.569 2.382 -8.885 1.00 61.78 84 SER A CA 1
ATOM 671 C C . SER A 1 84 ? -8.556 1.235 -8.900 1.00 61.78 84 SER A C 1
ATOM 673 O O . SER A 1 84 ? -7.535 1.275 -9.595 1.00 61.78 84 SER A O 1
ATOM 675 N N . VAL A 1 85 ? -8.849 0.175 -8.154 1.00 60.62 85 VAL A N 1
ATOM 676 C CA . VAL A 1 85 ? -7.967 -0.993 -8.051 1.00 60.62 85 VAL A CA 1
ATOM 677 C C . VAL A 1 85 ? -7.685 -1.666 -9.396 1.00 60.62 85 VAL A C 1
ATOM 679 O O . VAL A 1 85 ? -6.621 -2.255 -9.570 1.00 60.62 85 VAL A O 1
ATOM 682 N N . ASP A 1 86 ? -8.537 -1.476 -10.401 1.00 56.53 86 ASP A N 1
ATOM 683 C CA . ASP A 1 86 ? -8.264 -1.919 -11.772 1.00 56.53 86 ASP A CA 1
ATOM 684 C C . ASP A 1 86 ? -7.049 -1.213 -12.398 1.00 56.53 86 ASP A C 1
ATOM 686 O O . ASP A 1 86 ? -6.229 -1.844 -13.069 1.00 56.53 86 ASP A O 1
ATOM 690 N N . ALA A 1 87 ? -6.868 0.084 -12.134 1.00 60.28 87 ALA A N 1
ATOM 691 C CA . ALA A 1 87 ? -5.701 0.836 -12.595 1.00 60.28 87 ALA A CA 1
ATOM 692 C C . ALA A 1 87 ? -4.429 0.442 -11.823 1.00 60.28 87 ALA A C 1
ATOM 694 O O . ALA A 1 87 ? -3.338 0.385 -12.397 1.00 60.28 87 ALA A O 1
ATOM 695 N N . ALA A 1 88 ? -4.571 0.125 -10.532 1.00 63.53 88 ALA A N 1
ATOM 696 C CA . ALA A 1 88 ? -3.506 -0.448 -9.712 1.00 63.53 88 ALA A CA 1
ATOM 697 C C . ALA A 1 88 ? -3.041 -1.808 -10.261 1.00 63.53 88 ALA A C 1
ATOM 699 O O . ALA A 1 88 ? -1.843 -2.031 -10.452 1.00 63.53 88 ALA A O 1
ATOM 700 N N . LEU A 1 89 ? -3.994 -2.692 -10.569 1.00 64.12 89 LEU A N 1
ATOM 701 C CA . LEU A 1 89 ? -3.768 -4.003 -11.177 1.00 64.12 89 LEU A CA 1
ATOM 702 C C . LEU A 1 89 ? -3.076 -3.885 -12.534 1.00 64.12 89 LEU A C 1
ATOM 704 O O . LEU A 1 89 ? -2.075 -4.565 -12.755 1.00 64.12 89 LEU A O 1
ATOM 708 N N . GLN A 1 90 ? -3.540 -2.988 -13.410 1.00 63.34 90 GLN A N 1
ATOM 709 C CA . GLN A 1 90 ? -2.889 -2.742 -14.699 1.00 63.34 90 GLN A CA 1
ATOM 710 C C . GLN A 1 90 ? -1.432 -2.295 -14.534 1.00 63.34 90 GLN A C 1
ATOM 712 O O . GLN A 1 90 ? -0.553 -2.827 -15.211 1.00 63.34 90 GLN A O 1
ATOM 717 N N . ARG A 1 91 ? -1.139 -1.365 -13.613 1.00 64.06 91 ARG A N 1
ATOM 718 C CA . ARG A 1 91 ? 0.244 -0.910 -13.368 1.00 64.06 91 ARG A CA 1
ATOM 719 C C . ARG A 1 91 ? 1.139 -2.038 -12.865 1.00 64.06 91 ARG A C 1
ATOM 721 O O . ARG A 1 91 ? 2.245 -2.207 -13.373 1.00 64.06 91 ARG A O 1
ATOM 728 N N . VAL A 1 92 ? 0.658 -2.847 -11.920 1.00 66.69 92 VAL A N 1
ATOM 729 C CA . VAL A 1 92 ? 1.410 -4.004 -11.406 1.00 66.69 92 VAL A CA 1
ATOM 730 C C . VAL A 1 92 ? 1.666 -5.039 -12.507 1.00 66.69 92 VAL A C 1
ATOM 732 O O . VAL A 1 92 ? 2.779 -5.554 -12.603 1.00 66.69 92 VAL A O 1
ATOM 735 N N . GLN A 1 93 ? 0.683 -5.316 -13.368 1.00 66.56 93 GLN A N 1
ATOM 736 C CA . GLN A 1 93 ? 0.839 -6.244 -14.494 1.00 66.56 93 GLN A CA 1
ATOM 737 C C . GLN A 1 93 ? 1.867 -5.751 -15.520 1.00 66.56 93 GLN A C 1
ATOM 739 O O . GLN A 1 93 ? 2.702 -6.537 -15.967 1.00 66.56 93 GLN A O 1
ATOM 744 N N . VAL A 1 94 ? 1.859 -4.456 -15.852 1.00 67.06 94 VAL A N 1
ATOM 745 C CA . VAL A 1 94 ? 2.856 -3.850 -16.751 1.00 67.06 94 VAL A CA 1
ATOM 746 C C . VAL A 1 94 ? 4.268 -4.000 -16.182 1.00 67.06 94 VAL A C 1
ATOM 748 O O . VAL A 1 94 ? 5.174 -4.430 -16.893 1.00 67.06 94 VAL A O 1
ATOM 751 N N . LEU A 1 95 ? 4.454 -3.720 -14.891 1.00 65.38 95 LEU A N 1
ATOM 752 C CA . LEU A 1 95 ? 5.752 -3.862 -14.221 1.00 65.38 95 LEU A CA 1
ATOM 753 C C . LEU A 1 95 ? 6.228 -5.315 -14.164 1.00 65.38 95 LEU A C 1
ATOM 755 O O . LEU A 1 95 ? 7.407 -5.587 -14.383 1.00 65.38 95 LEU A O 1
ATOM 759 N N . ALA A 1 96 ? 5.318 -6.256 -13.905 1.00 66.50 96 ALA A N 1
ATOM 760 C CA . ALA A 1 96 ? 5.628 -7.681 -13.935 1.00 66.50 96 ALA A CA 1
ATOM 761 C C . ALA A 1 96 ? 6.072 -8.134 -15.337 1.00 66.50 96 ALA A C 1
ATOM 763 O O . ALA A 1 96 ? 7.041 -8.882 -15.457 1.00 66.50 96 ALA A O 1
ATOM 764 N N . GLY A 1 97 ? 5.413 -7.637 -16.390 1.00 64.31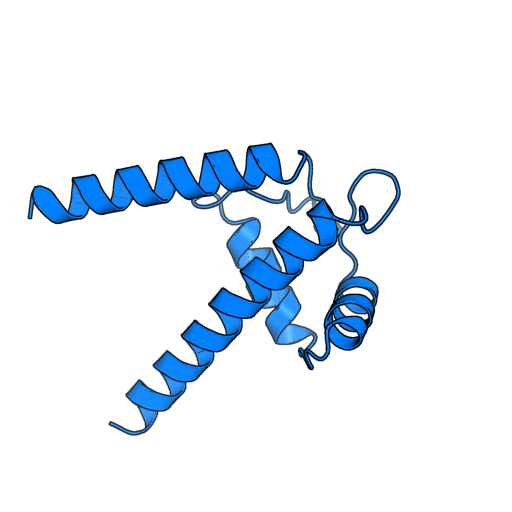 97 GLY A N 1
ATOM 765 C CA . GLY A 1 97 ? 5.809 -7.885 -17.777 1.00 64.31 97 GLY A CA 1
ATOM 766 C C . GLY A 1 97 ? 7.195 -7.328 -18.109 1.00 64.31 97 GLY A C 1
ATOM 767 O O . GLY A 1 97 ? 7.999 -8.018 -18.729 1.00 64.31 97 GLY A O 1
ATOM 768 N N . GLN A 1 98 ? 7.511 -6.118 -17.638 1.00 67.12 98 GLN A N 1
ATOM 769 C CA . GLN A 1 98 ? 8.829 -5.501 -17.825 1.00 67.12 98 GLN A CA 1
ATOM 770 C C . GLN A 1 98 ? 9.947 -6.298 -17.138 1.00 67.12 98 GLN A C 1
ATOM 772 O O . GLN A 1 98 ? 10.977 -6.554 -17.752 1.00 67.12 98 GLN A O 1
ATOM 777 N N . TRP A 1 99 ? 9.743 -6.764 -15.901 1.00 67.06 99 TRP A N 1
ATOM 778 C CA . TRP A 1 99 ? 10.756 -7.571 -15.203 1.00 67.06 99 TRP A CA 1
ATOM 779 C C . TRP A 1 99 ? 10.934 -8.961 -15.814 1.00 67.06 99 TRP A C 1
ATOM 781 O O . TRP A 1 99 ? 12.046 -9.488 -15.807 1.00 67.06 99 TRP A O 1
ATOM 791 N N . ALA A 1 100 ? 9.866 -9.560 -16.345 1.00 62.84 100 ALA A N 1
ATOM 792 C CA . ALA A 1 100 ? 9.960 -10.824 -17.069 1.00 62.84 100 ALA A CA 1
ATOM 793 C C . ALA A 1 100 ? 10.781 -10.672 -18.361 1.00 62.84 100 ALA A C 1
ATOM 795 O O . ALA A 1 100 ? 11.603 -11.534 -18.656 1.00 62.84 100 ALA A O 1
ATOM 796 N N . ALA A 1 101 ? 10.612 -9.557 -19.079 1.00 62.97 101 ALA A N 1
ATOM 797 C CA . ALA A 1 101 ? 11.402 -9.242 -20.267 1.00 62.97 101 ALA A CA 1
ATOM 798 C C . ALA A 1 101 ? 12.887 -8.994 -19.932 1.00 62.97 101 ALA A C 1
ATOM 800 O O . ALA A 1 101 ? 13.758 -9.598 -20.549 1.00 62.97 101 ALA A O 1
ATOM 801 N N . GLU A 1 102 ? 13.182 -8.205 -18.892 1.00 57.81 102 GLU A N 1
ATOM 802 C CA . GLU A 1 102 ? 14.558 -7.948 -18.422 1.00 57.81 102 GLU A CA 1
ATOM 803 C C . GLU A 1 102 ? 15.273 -9.221 -17.926 1.00 57.81 102 GLU A C 1
ATOM 805 O O . GLU A 1 102 ? 16.493 -9.323 -18.001 1.00 57.81 102 GLU A O 1
ATOM 810 N N . SER A 1 103 ? 14.523 -10.218 -17.443 1.00 58.16 103 SER A N 1
ATOM 811 C CA . SER A 1 103 ? 15.066 -11.502 -16.970 1.00 58.16 103 SER A CA 1
ATOM 812 C C . SER A 1 103 ? 15.301 -12.527 -18.092 1.00 58.16 103 SER A C 1
ATOM 814 O O . SER A 1 103 ? 15.755 -13.637 -17.814 1.00 58.16 103 SER A O 1
ATOM 816 N N . HIS A 1 104 ? 14.949 -12.205 -19.340 1.00 53.88 104 HIS A N 1
ATOM 817 C CA . HIS A 1 104 ? 15.151 -13.061 -20.517 1.00 53.88 104 HIS A CA 1
ATOM 818 C C . HIS A 1 104 ? 16.248 -12.555 -21.464 1.00 53.88 104 HIS A C 1
ATOM 820 O O . HIS A 1 104 ? 16.617 -13.269 -22.393 1.00 53.88 104 HIS A O 1
ATOM 826 N N . GLU A 1 105 ? 16.798 -11.368 -21.208 1.00 47.25 105 GLU A N 1
ATOM 827 C CA . GLU A 1 105 ? 17.927 -10.793 -21.955 1.00 47.25 105 GLU A CA 1
ATOM 828 C C . GLU A 1 105 ? 19.279 -10.918 -21.217 1.00 47.25 105 GLU A C 1
ATOM 830 O O . GLU A 1 105 ? 20.283 -10.383 -21.687 1.00 47.25 105 GLU A O 1
ATOM 835 N N . GLY A 1 106 ? 19.320 -11.625 -20.077 1.00 44.72 106 GLY A N 1
ATOM 836 C CA . GLY A 1 106 ? 20.514 -11.841 -19.243 1.00 44.72 106 GLY A CA 1
ATOM 837 C C . GLY A 1 106 ? 21.054 -13.264 -19.263 1.00 44.72 106 GLY A C 1
ATOM 838 O O . GLY A 1 106 ? 20.232 -14.208 -19.248 1.00 44.72 106 GLY A O 1
#